Protein AF-E9RTH7-F1 (afdb_monomer_lite)

Foldseek 3Di:
DDLVVLVPDDFQDWKAFQVPRDIWTFHDKDDDDDDPPDDDSWIWTQTPVRDIDIPVRID

Structure (mmCIF, N/CA/C/O backbone):
data_AF-E9RTH7-F1
#
_entry.id   AF-E9RTH7-F1
#
loop_
_atom_site.group_PDB
_atom_site.id
_atom_site.type_symbol
_atom_site.label_atom_id
_atom_site.label_alt_id
_atom_site.label_comp_id
_atom_site.label_asym_id
_atom_site.label_entity_id
_atom_site.label_seq_id
_atom_site.pdbx_PDB_ins_code
_atom_site.Cartn_x
_atom_site.Cartn_y
_atom_site.Cartn_z
_atom_site.occupancy
_atom_site.B_iso_or_equiv
_atom_site.auth_seq_id
_atom_site.auth_comp_id
_atom_site.auth_asym_id
_atom_site.auth_atom_id
_atom_site.pdbx_PDB_model_num
ATOM 1 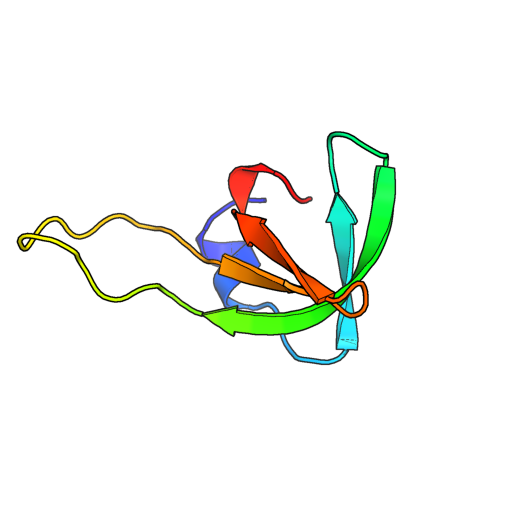N N . MET A 1 1 ? 5.379 2.054 7.492 1.00 91.31 1 MET A N 1
ATOM 2 C CA . MET A 1 1 ? 5.880 0.733 7.887 1.00 91.31 1 MET A CA 1
ATOM 3 C C . MET A 1 1 ? 7.243 0.488 7.243 1.00 91.31 1 MET A C 1
ATOM 5 O O . MET A 1 1 ? 7.660 1.259 6.374 1.00 91.31 1 MET A O 1
ATOM 9 N N . LYS A 1 2 ? 7.994 -0.537 7.667 1.00 93.00 2 LYS A N 1
ATOM 10 C CA . LYS A 1 2 ? 9.287 -0.849 7.031 1.00 93.00 2 LYS A CA 1
ATOM 11 C C . LYS A 1 2 ? 9.045 -1.512 5.672 1.00 93.00 2 LYS A C 1
ATOM 13 O O . LYS A 1 2 ? 8.067 -2.225 5.496 1.00 93.00 2 LYS A O 1
ATOM 18 N N . TYR A 1 3 ? 9.983 -1.343 4.740 1.00 91.81 3 TYR A N 1
ATOM 19 C CA . TYR A 1 3 ? 9.923 -1.938 3.395 1.00 91.81 3 TYR A CA 1
ATOM 20 C C . TYR A 1 3 ? 9.609 -3.451 3.405 1.00 91.81 3 TYR A C 1
ATOM 22 O O . TYR A 1 3 ? 8.805 -3.930 2.615 1.00 91.81 3 TYR A O 1
ATOM 30 N N . ARG A 1 4 ? 10.211 -4.211 4.335 1.00 92.12 4 ARG A N 1
ATOM 31 C CA . ARG A 1 4 ? 10.003 -5.669 4.441 1.00 92.12 4 ARG A CA 1
ATOM 32 C C . ARG A 1 4 ? 8.585 -6.056 4.855 1.00 92.12 4 ARG A C 1
ATOM 34 O O . ARG A 1 4 ? 8.166 -7.160 4.532 1.00 92.12 4 ARG A O 1
ATOM 41 N N . ASP A 1 5 ? 7.907 -5.182 5.590 1.00 93.38 5 ASP A N 1
ATOM 42 C CA . ASP A 1 5 ? 6.544 -5.416 6.059 1.00 93.38 5 ASP A CA 1
ATOM 43 C C . ASP A 1 5 ? 5.562 -5.034 4.950 1.00 93.38 5 ASP A C 1
ATOM 45 O O . ASP A 1 5 ? 4.691 -5.821 4.613 1.00 93.38 5 ASP A O 1
ATOM 49 N N . ALA A 1 6 ? 5.803 -3.903 4.280 1.00 92.88 6 ALA A N 1
ATOM 50 C CA . ALA A 1 6 ? 5.010 -3.467 3.130 1.00 92.88 6 ALA A CA 1
ATOM 51 C C . ALA A 1 6 ? 5.020 -4.476 1.973 1.00 92.88 6 ALA A C 1
ATOM 53 O O . ALA A 1 6 ? 4.022 -4.654 1.292 1.00 92.88 6 ALA A O 1
ATOM 54 N N . LYS A 1 7 ? 6.137 -5.184 1.772 1.00 93.38 7 LYS A N 1
ATOM 55 C CA . LYS A 1 7 ? 6.249 -6.243 0.757 1.00 93.38 7 LYS A CA 1
ATOM 56 C C . LYS A 1 7 ? 5.372 -7.471 1.044 1.00 93.38 7 LYS A C 1
ATOM 58 O O . LYS A 1 7 ? 5.183 -8.302 0.162 1.00 93.38 7 LYS A O 1
ATOM 63 N N . LYS A 1 8 ? 4.890 -7.618 2.278 1.00 94.62 8 LYS A N 1
ATOM 64 C CA . LYS A 1 8 ? 3.978 -8.694 2.680 1.00 94.62 8 LYS A CA 1
ATOM 65 C C . LYS A 1 8 ? 2.514 -8.271 2.612 1.00 94.62 8 LYS A C 1
ATOM 67 O O . LYS A 1 8 ? 1.675 -9.089 2.956 1.00 94.62 8 LYS A O 1
ATOM 72 N N . LEU A 1 9 ? 2.231 -7.025 2.224 1.00 94.88 9 LEU A N 1
ATOM 73 C CA . LEU A 1 9 ? 0.860 -6.581 2.045 1.00 94.88 9 LEU A CA 1
ATOM 74 C C . LEU A 1 9 ? 0.234 -7.308 0.860 1.00 94.88 9 LEU A C 1
ATOM 76 O O . LEU A 1 9 ? 0.838 -7.445 -0.211 1.00 94.88 9 LEU A O 1
ATOM 80 N N . HIS A 1 10 ? -0.988 -7.755 1.073 1.00 94.50 10 HIS A N 1
ATOM 81 C CA . HIS A 1 10 ? -1.813 -8.433 0.098 1.00 94.50 10 HIS A CA 1
ATOM 82 C C . HIS A 1 10 ? -3.138 -7.693 -0.077 1.00 94.50 10 HIS A C 1
ATOM 84 O O . HIS A 1 10 ? -3.514 -6.831 0.715 1.00 94.50 10 HIS A O 1
ATOM 90 N N . ASN A 1 11 ? -3.836 -8.014 -1.165 1.00 95.56 11 ASN A N 1
ATOM 91 C CA . ASN A 1 11 ? -5.171 -7.484 -1.398 1.00 95.56 11 ASN A CA 1
ATOM 92 C C . ASN A 1 11 ? -6.094 -7.841 -0.219 1.00 95.56 11 ASN A C 1
ATOM 94 O O . ASN A 1 11 ? -6.154 -9.007 0.177 1.00 95.56 11 ASN A O 1
ATOM 98 N N . GLY A 1 12 ? -6.797 -6.843 0.313 1.00 94.81 12 GLY A N 1
ATOM 99 C CA . GLY A 1 12 ? -7.694 -6.980 1.460 1.00 94.81 12 GLY A CA 1
ATOM 100 C C . GLY A 1 12 ? -7.053 -6.700 2.821 1.00 94.81 12 GLY A C 1
ATOM 101 O O . GLY A 1 12 ? -7.781 -6.661 3.809 1.00 94.81 12 GLY A O 1
ATOM 102 N N . ASP A 1 13 ? -5.735 -6.485 2.896 1.00 96.44 13 ASP A N 1
ATOM 103 C CA . ASP A 1 13 ? -5.095 -6.044 4.139 1.00 96.44 13 ASP A CA 1
ATOM 104 C C . ASP A 1 13 ? -5.509 -4.607 4.483 1.00 96.44 13 ASP A C 1
ATOM 106 O O . ASP A 1 13 ? -5.709 -3.777 3.598 1.00 96.44 13 ASP A O 1
ATOM 110 N N . GLU A 1 14 ? -5.587 -4.287 5.772 1.00 96.62 14 GLU A N 1
ATOM 111 C CA . GLU A 1 14 ? -5.859 -2.928 6.245 1.00 96.62 14 GLU A CA 1
ATOM 112 C C . GLU A 1 14 ? -4.555 -2.210 6.597 1.00 96.62 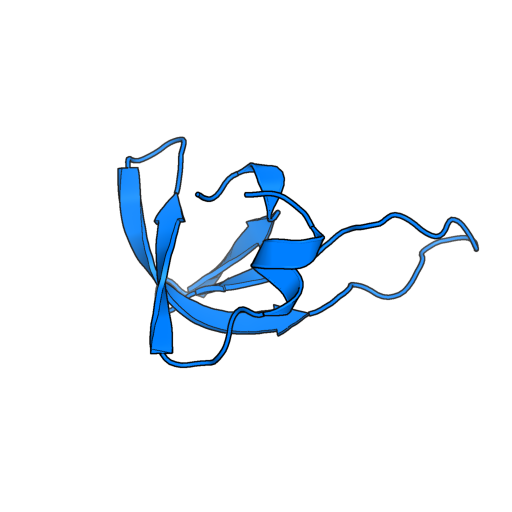14 GLU A C 1
ATOM 114 O O . GLU A 1 14 ? -3.662 -2.765 7.246 1.00 96.62 14 GLU A O 1
ATOM 119 N N . ILE A 1 15 ? -4.457 -0.945 6.201 1.00 95.44 15 ILE A N 1
ATOM 120 C CA . ILE A 1 15 ? -3.344 -0.058 6.547 1.00 95.44 15 ILE A CA 1
ATOM 121 C C . ILE A 1 15 ? -3.870 1.248 7.126 1.00 95.44 15 ILE A C 1
ATOM 123 O O . ILE A 1 15 ? -5.000 1.650 6.859 1.00 95.44 15 ILE A O 1
ATOM 127 N N . ILE A 1 16 ? -3.030 1.945 7.893 1.00 96.81 16 ILE A N 1
ATOM 128 C CA . ILE A 1 16 ? -3.375 3.278 8.397 1.00 96.81 16 ILE A CA 1
ATOM 129 C C . ILE A 1 16 ? -2.474 4.326 7.759 1.00 96.81 16 ILE A C 1
ATOM 131 O O . ILE A 1 16 ? -1.250 4.267 7.918 1.00 96.81 16 ILE A O 1
ATOM 135 N N . VAL A 1 17 ? -3.062 5.330 7.112 1.00 95.69 17 VAL A N 1
ATOM 136 C CA . VAL A 1 17 ? -2.340 6.510 6.618 1.00 95.69 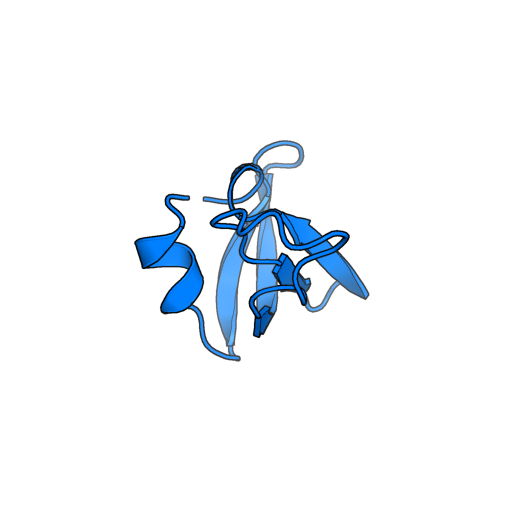17 VAL A CA 1
ATOM 137 C C . VAL A 1 17 ? -1.922 7.366 7.812 1.00 95.69 17 VAL A C 1
ATOM 139 O O . VAL A 1 17 ? -2.741 7.745 8.644 1.00 95.69 17 VAL A O 1
ATOM 142 N N . LYS A 1 18 ? -0.631 7.675 7.947 1.00 94.88 18 LYS A N 1
ATOM 143 C CA . LYS A 1 18 ? -0.103 8.381 9.128 1.00 94.88 18 LYS A CA 1
ATOM 144 C C . LYS A 1 18 ? -0.589 9.819 9.246 1.00 94.88 18 LYS A C 1
ATOM 146 O O . LYS A 1 18 ? -0.720 10.306 10.363 1.00 94.88 18 LYS A O 1
ATOM 151 N N . GLU A 1 19 ? -0.781 10.489 8.114 1.00 93.94 19 GLU A N 1
ATOM 152 C CA . GLU A 1 19 ? -1.195 11.892 8.073 1.00 93.94 19 GLU A CA 1
ATOM 153 C C . GLU A 1 19 ? -2.648 12.059 8.526 1.00 93.94 19 GLU A C 1
ATOM 155 O O . GLU A 1 19 ? -2.925 12.859 9.417 1.00 93.94 19 GLU A O 1
ATOM 160 N N . THR A 1 20 ? -3.560 11.257 7.971 1.00 93.44 20 THR A N 1
ATOM 161 C CA . THR A 1 20 ? -5.004 11.383 8.214 1.00 93.44 20 THR A CA 1
ATOM 162 C C . THR A 1 20 ? -5.521 10.449 9.311 1.00 93.44 20 THR A C 1
ATOM 164 O O . THR A 1 20 ? -6.603 10.674 9.843 1.00 93.44 20 THR A O 1
ATOM 167 N N . ASN A 1 21 ? -4.748 9.430 9.709 1.00 93.75 21 ASN A N 1
ATOM 168 C CA . ASN A 1 21 ? -5.200 8.291 10.523 1.00 93.75 21 ASN A CA 1
ATOM 169 C C . ASN A 1 21 ? -6.380 7.514 9.914 1.00 93.75 21 ASN A C 1
ATOM 171 O O . ASN A 1 21 ? -7.055 6.777 10.633 1.00 93.75 21 ASN A O 1
ATOM 175 N N . GLU A 1 22 ? -6.612 7.640 8.610 1.00 94.81 22 GLU A N 1
ATOM 176 C CA . GLU A 1 22 ? -7.622 6.852 7.911 1.00 94.81 22 GLU A CA 1
ATOM 177 C C . GLU A 1 22 ? -7.164 5.405 7.760 1.00 94.81 22 GLU A C 1
ATOM 179 O O . GLU A 1 22 ? -5.985 5.131 7.516 1.00 94.81 22 GLU A O 1
ATOM 184 N N . ILE A 1 23 ? -8.117 4.492 7.938 1.00 96.44 23 ILE A N 1
ATOM 185 C CA . ILE A 1 23 ? -7.945 3.066 7.686 1.00 96.44 23 ILE A CA 1
ATOM 186 C C . ILE A 1 23 ? -8.390 2.825 6.251 1.00 96.44 23 ILE A C 1
ATOM 188 O O . ILE A 1 23 ? -9.526 3.150 5.910 1.00 96.44 23 ILE A O 1
ATOM 192 N N . LEU A 1 24 ? -7.495 2.277 5.437 1.00 96.31 24 LEU A N 1
ATOM 193 C CA . LEU A 1 24 ? -7.744 1.988 4.031 1.00 96.31 24 LEU A CA 1
ATOM 194 C C . LEU A 1 24 ? -7.481 0.518 3.737 1.00 96.31 24 LEU A C 1
ATOM 196 O O . LEU A 1 24 ? -6.628 -0.115 4.372 1.00 96.31 24 LEU A O 1
ATOM 200 N N . THR A 1 25 ? -8.186 -0.001 2.737 1.00 97.25 25 THR A N 1
ATOM 201 C CA . THR A 1 25 ? -8.003 -1.374 2.272 1.00 97.25 25 THR A CA 1
ATOM 202 C C . THR A 1 25 ? -6.968 -1.398 1.161 1.00 97.25 25 THR A C 1
ATOM 204 O O . THR A 1 25 ? -7.098 -0.705 0.151 1.00 97.25 25 THR A O 1
ATOM 207 N N . VAL A 1 26 ? -5.948 -2.237 1.306 1.00 97.12 26 VAL A N 1
ATOM 208 C CA . VAL A 1 26 ? -4.943 -2.463 0.271 1.00 97.12 26 VAL A CA 1
ATOM 209 C C . VAL A 1 26 ? -5.583 -3.187 -0.905 1.00 97.12 26 VAL A C 1
ATOM 211 O O . VAL A 1 26 ? -6.096 -4.299 -0.778 1.00 97.12 26 VAL A O 1
ATOM 214 N N . LEU A 1 27 ? -5.489 -2.587 -2.086 1.00 96.75 27 LEU A N 1
ATOM 215 C CA . LEU A 1 27 ? -5.823 -3.241 -3.345 1.00 96.75 27 LEU A CA 1
ATOM 216 C C . LEU A 1 27 ? -4.611 -3.973 -3.916 1.00 96.75 27 LEU A C 1
ATOM 218 O O . LEU A 1 27 ? -4.742 -5.100 -4.400 1.00 96.75 27 LEU A O 1
ATOM 222 N N . ASN A 1 28 ? -3.437 -3.348 -3.853 1.00 95.50 28 ASN A N 1
ATOM 223 C CA . ASN A 1 28 ? -2.207 -3.876 -4.430 1.00 95.50 28 ASN A CA 1
ATOM 224 C C . ASN A 1 28 ? -0.977 -3.232 -3.775 1.00 95.50 28 ASN A C 1
ATOM 226 O O . ASN A 1 28 ? -1.000 -2.062 -3.404 1.00 95.50 28 ASN A O 1
ATOM 230 N N . ALA A 1 29 ? 0.120 -3.979 -3.667 1.00 94.81 29 ALA A N 1
ATOM 231 C CA . ALA A 1 29 ? 1.392 -3.480 -3.160 1.00 94.81 29 ALA A CA 1
ATOM 232 C C . ALA A 1 29 ? 2.526 -3.929 -4.084 1.00 94.81 29 ALA A C 1
ATOM 234 O O . ALA A 1 29 ? 2.699 -5.121 -4.344 1.00 94.81 29 ALA A O 1
ATOM 235 N N . TYR A 1 30 ? 3.311 -2.980 -4.591 1.00 93.25 30 TYR A N 1
ATOM 236 C CA . TYR A 1 30 ? 4.343 -3.268 -5.584 1.00 93.25 30 TYR A CA 1
ATOM 237 C C . TYR A 1 30 ? 5.587 -2.401 -5.423 1.00 93.25 30 TYR A C 1
ATOM 239 O O . TYR A 1 30 ? 5.575 -1.309 -4.857 1.00 93.25 30 TYR A O 1
ATOM 247 N N . GLU A 1 31 ? 6.697 -2.907 -5.952 1.00 91.69 31 GLU A N 1
ATOM 248 C CA . GLU A 1 31 ? 7.944 -2.158 -6.054 1.00 91.69 31 GLU A CA 1
ATOM 249 C C . GLU A 1 31 ? 7.963 -1.425 -7.403 1.00 91.69 31 GLU A C 1
ATOM 251 O O . GLU A 1 31 ? 7.841 -2.076 -8.448 1.00 91.69 31 GLU A O 1
ATOM 256 N N . PRO A 1 32 ? 8.091 -0.086 -7.432 1.00 87.12 32 PRO A N 1
ATOM 257 C CA . PRO A 1 32 ? 8.176 0.637 -8.691 1.00 87.12 32 PRO A CA 1
ATOM 258 C C . PRO A 1 32 ? 9.460 0.251 -9.435 1.00 87.12 32 PRO A C 1
ATOM 260 O O . PRO A 1 32 ? 10.490 -0.045 -8.822 1.00 87.12 32 PRO A O 1
ATOM 263 N N . ARG A 1 33 ? 9.420 0.274 -10.775 1.00 81.88 33 ARG A N 1
ATOM 264 C CA . ARG A 1 33 ? 10.626 0.017 -11.576 1.00 81.88 33 ARG A CA 1
ATOM 265 C C . ARG A 1 33 ? 11.702 1.060 -11.241 1.00 81.88 33 ARG A C 1
ATOM 267 O O . ARG A 1 33 ? 11.367 2.238 -11.095 1.00 81.88 33 ARG A O 1
ATOM 274 N N . PRO A 1 34 ? 12.982 0.661 -11.142 1.00 75.19 34 PRO A N 1
ATOM 275 C CA . PRO A 1 34 ? 14.061 1.601 -10.886 1.00 75.19 34 PRO A CA 1
ATOM 276 C C . PRO A 1 34 ? 14.129 2.634 -12.014 1.00 75.19 34 PRO A C 1
ATOM 278 O O . PRO A 1 34 ? 14.185 2.288 -13.193 1.00 75.19 34 PRO A O 1
ATOM 281 N N . VAL A 1 35 ? 14.127 3.911 -11.639 1.00 70.00 35 VAL A N 1
ATOM 282 C CA . VAL A 1 35 ? 14.391 5.022 -12.555 1.00 70.00 35 VAL A CA 1
ATOM 283 C C . VAL A 1 35 ? 15.890 5.312 -12.472 1.00 70.00 35 VAL A C 1
ATOM 285 O O . VAL A 1 35 ? 16.404 5.574 -11.384 1.00 70.00 35 VAL A O 1
ATOM 288 N N . ASN A 1 36 ? 16.588 5.251 -13.608 1.00 71.50 36 ASN A N 1
ATOM 289 C CA . ASN A 1 36 ? 18.026 5.533 -13.745 1.00 71.50 3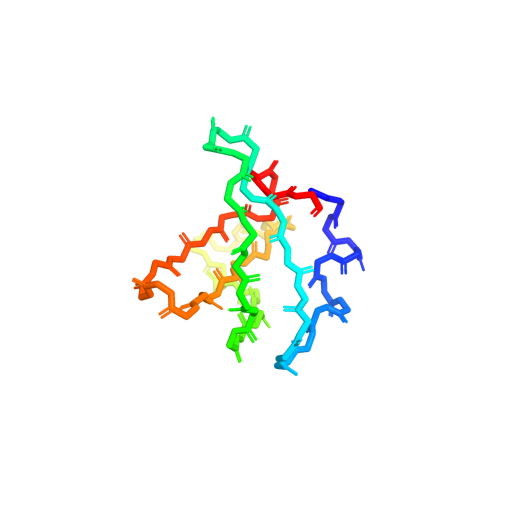6 ASN A CA 1
ATOM 290 C C . ASN A 1 36 ? 18.967 4.567 -12.993 1.00 71.50 36 ASN A C 1
ATOM 292 O O . ASN A 1 36 ? 19.936 5.018 -12.389 1.00 71.50 36 ASN A O 1
ATOM 296 N N . ASP A 1 37 ? 18.673 3.260 -12.979 1.00 66.06 37 ASP A N 1
ATOM 297 C CA . ASP A 1 37 ? 19.503 2.213 -12.339 1.00 66.06 37 ASP A CA 1
ATOM 298 C C . ASP A 1 37 ? 19.723 2.369 -10.818 1.00 66.06 37 ASP A C 1
ATOM 300 O O . ASP A 1 37 ? 20.462 1.608 -10.190 1.00 66.06 37 ASP A O 1
ATOM 304 N N . ILE A 1 38 ? 19.028 3.312 -10.173 1.00 68.62 38 ILE A N 1
ATOM 305 C CA . ILE A 1 38 ? 19.068 3.480 -8.721 1.00 68.62 38 ILE A CA 1
ATOM 306 C C . ILE A 1 38 ? 18.020 2.554 -8.102 1.00 68.62 38 ILE A C 1
ATOM 308 O O . ILE A 1 38 ? 16.822 2.845 -8.091 1.00 68.62 38 ILE A O 1
ATOM 312 N N . VAL A 1 39 ? 18.476 1.439 -7.530 1.00 64.75 39 VAL A N 1
ATOM 313 C CA . VAL A 1 39 ? 17.624 0.540 -6.743 1.00 64.75 39 VAL A CA 1
ATOM 314 C C . VAL A 1 39 ? 17.268 1.221 -5.419 1.00 64.75 39 VAL A C 1
ATOM 316 O O . VAL A 1 39 ? 18.053 1.224 -4.469 1.00 64.75 39 VAL A O 1
ATOM 319 N N . ARG A 1 40 ? 16.071 1.808 -5.334 1.00 75.12 40 ARG A N 1
ATOM 320 C CA . ARG A 1 40 ? 15.505 2.285 -4.064 1.00 75.12 40 ARG A CA 1
ATOM 321 C C . ARG A 1 40 ? 14.583 1.214 -3.490 1.00 75.12 40 ARG A C 1
ATOM 323 O O . ARG A 1 40 ? 13.711 0.711 -4.185 1.00 75.12 40 ARG A O 1
ATOM 330 N N . LYS A 1 41 ? 14.771 0.877 -2.209 1.00 85.81 41 LYS A N 1
ATOM 331 C CA . LYS A 1 41 ? 13.897 -0.039 -1.454 1.00 85.81 41 LYS A CA 1
ATOM 332 C C . LYS A 1 41 ? 12.581 0.661 -1.128 1.00 85.81 41 LYS A C 1
ATOM 334 O O . LYS A 1 41 ? 12.402 1.136 -0.010 1.00 85.81 41 LYS A O 1
ATOM 339 N N . ILE A 1 42 ? 11.714 0.757 -2.126 1.00 90.94 42 ILE A N 1
ATOM 340 C CA . ILE A 1 42 ? 10.420 1.432 -2.063 1.00 90.94 42 ILE A CA 1
ATOM 341 C C . ILE A 1 42 ? 9.329 0.410 -2.369 1.00 90.94 42 ILE A C 1
ATOM 343 O O . ILE A 1 42 ? 9.483 -0.419 -3.259 1.00 90.94 42 ILE A O 1
ATOM 347 N N . VAL A 1 43 ? 8.228 0.499 -1.631 1.00 93.69 43 VAL A N 1
ATOM 348 C CA . VAL A 1 43 ? 6.959 -0.165 -1.932 1.00 93.69 43 VAL A CA 1
ATOM 349 C C . VAL A 1 43 ? 5.892 0.920 -2.018 1.00 93.69 43 VAL A C 1
ATOM 351 O O . VAL A 1 43 ? 5.824 1.789 -1.141 1.00 93.69 43 VAL A O 1
ATOM 354 N N . LEU A 1 44 ? 5.109 0.872 -3.088 1.00 94.94 44 LEU A N 1
ATOM 355 C CA . LEU A 1 44 ? 3.906 1.665 -3.290 1.00 94.94 44 LEU A CA 1
ATOM 356 C C . LEU A 1 44 ? 2.689 0.781 -3.026 1.00 94.94 44 LEU A C 1
ATOM 358 O O . LEU A 1 44 ? 2.698 -0.398 -3.380 1.00 94.94 44 LEU A O 1
ATOM 362 N N . VAL A 1 45 ? 1.677 1.351 -2.381 1.00 95.75 45 VAL A N 1
ATOM 363 C CA . VAL A 1 45 ? 0.466 0.647 -1.957 1.00 95.75 45 VAL A CA 1
ATOM 364 C C . VAL A 1 45 ? -0.744 1.371 -2.527 1.00 95.75 45 VAL A C 1
ATOM 366 O O . VAL A 1 45 ? -1.012 2.511 -2.157 1.00 95.75 45 VAL A O 1
ATOM 369 N N . GLU A 1 46 ? -1.442 0.721 -3.447 1.00 96.31 46 GLU A N 1
ATOM 370 C CA . GLU A 1 46 ? -2.720 1.175 -3.998 1.00 96.31 46 GLU A CA 1
ATOM 371 C C . GLU A 1 46 ? -3.833 0.815 -3.021 1.00 96.31 46 GLU A C 1
ATOM 373 O O . GLU A 1 46 ? -3.915 -0.333 -2.572 1.00 96.31 46 GLU A O 1
ATOM 378 N N . CYS A 1 47 ? -4.670 1.794 -2.696 1.00 96.25 47 CYS A N 1
ATOM 379 C CA . CYS A 1 47 ? -5.751 1.661 -1.727 1.00 96.25 47 CYS A CA 1
ATOM 380 C C . CYS A 1 47 ? -7.128 1.846 -2.383 1.00 96.25 47 CYS A C 1
ATOM 382 O O . CYS A 1 47 ? -7.245 2.289 -3.529 1.00 96.25 47 CYS A O 1
ATOM 384 N N . ASP A 1 48 ? -8.177 1.461 -1.663 1.00 95.94 48 ASP A N 1
ATOM 385 C CA . ASP A 1 48 ? -9.581 1.511 -2.090 1.00 95.94 48 ASP A CA 1
ATOM 386 C C . ASP A 1 48 ? -10.152 2.926 -2.260 1.00 95.94 48 ASP A C 1
ATOM 388 O O . ASP A 1 48 ? -11.147 3.111 -2.961 1.00 95.94 48 ASP A O 1
ATOM 392 N N . ASP A 1 49 ? -9.486 3.931 -1.702 1.00 94.06 49 ASP A N 1
ATOM 393 C CA . ASP A 1 49 ? -9.766 5.350 -1.926 1.00 94.06 49 ASP A CA 1
ATOM 394 C C . ASP A 1 49 ? -9.299 5.866 -3.303 1.00 94.06 49 ASP A C 1
ATOM 396 O O . ASP A 1 49 ? -9.563 7.015 -3.666 1.00 94.06 49 ASP A O 1
ATOM 400 N N . GLY A 1 50 ? -8.618 5.021 -4.083 1.00 94.12 50 GLY A N 1
ATOM 401 C CA . GLY A 1 50 ? -8.073 5.355 -5.396 1.00 94.12 50 GLY A CA 1
ATOM 402 C C . GLY A 1 50 ? -6.711 6.050 -5.352 1.00 94.12 50 GLY A C 1
ATOM 403 O O . GLY A 1 50 ? -6.193 6.414 -6.411 1.00 94.12 50 GLY A O 1
ATOM 404 N N . ASN A 1 51 ? -6.109 6.218 -4.171 1.00 95.88 51 ASN A N 1
ATOM 405 C CA . ASN A 1 51 ? -4.782 6.801 -4.013 1.00 95.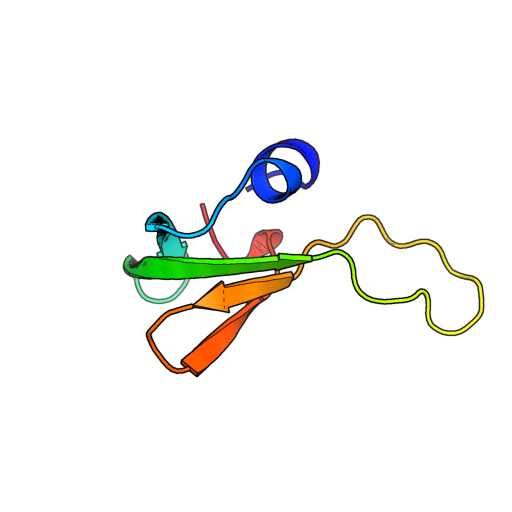88 51 ASN A CA 1
ATOM 406 C C . ASN A 1 51 ? -3.696 5.727 -3.890 1.00 95.88 51 ASN A C 1
ATOM 408 O O . ASN A 1 51 ? -3.931 4.549 -3.614 1.00 95.88 51 ASN A O 1
ATOM 412 N N . THR A 1 52 ? -2.455 6.153 -4.123 1.00 95.69 52 THR A N 1
ATOM 413 C CA . THR A 1 52 ? -1.265 5.323 -3.931 1.00 95.69 52 THR A CA 1
ATOM 414 C C . THR A 1 52 ? -0.380 5.940 -2.865 1.00 95.69 52 THR A C 1
ATOM 416 O O . THR A 1 52 ? 0.036 7.092 -2.984 1.00 95.69 52 THR A O 1
ATOM 419 N N . TYR A 1 53 ? -0.035 5.148 -1.858 1.00 95.19 53 TYR A N 1
ATOM 420 C CA . TYR A 1 53 ? 0.762 5.586 -0.72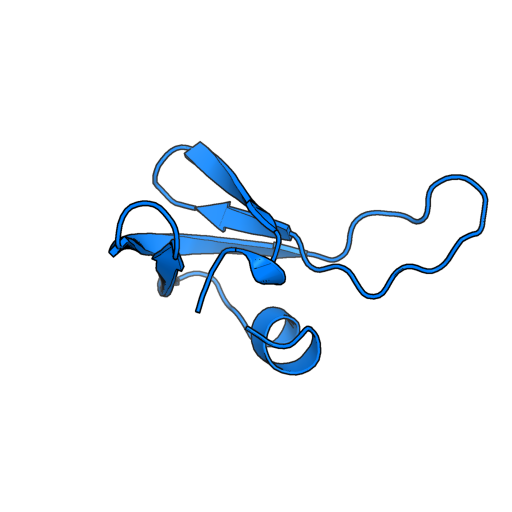5 1.00 95.19 53 TYR A CA 1
ATOM 421 C C . TYR A 1 53 ? 2.154 4.973 -0.749 1.00 95.19 53 TYR A C 1
ATOM 423 O O . TYR A 1 53 ? 2.353 3.807 -1.098 1.00 95.19 53 TYR A O 1
ATOM 431 N N . HIS A 1 54 ? 3.143 5.753 -0.328 1.00 95.31 54 HIS A N 1
ATOM 432 C CA . HIS A 1 54 ? 4.476 5.230 -0.089 1.00 95.31 54 HIS A CA 1
ATOM 433 C C . HIS A 1 54 ? 4.495 4.472 1.242 1.00 95.31 54 HIS A C 1
ATOM 435 O O . HIS A 1 54 ? 3.947 4.931 2.244 1.00 95.31 54 HIS A O 1
ATOM 441 N N . HIS A 1 55 ? 5.191 3.335 1.310 1.00 94.31 55 HIS A N 1
ATOM 442 C CA . HIS A 1 55 ? 5.210 2.517 2.528 1.00 94.31 55 HIS A CA 1
ATOM 443 C C . HIS A 1 55 ? 5.697 3.253 3.791 1.00 94.31 55 HIS A C 1
ATOM 445 O O . HIS A 1 55 ? 5.430 2.806 4.907 1.00 94.31 55 HIS A O 1
ATOM 451 N N . CYS A 1 56 ? 6.447 4.353 3.659 1.00 94.56 56 CYS A N 1
ATOM 452 C CA . CYS A 1 56 ? 6.843 5.186 4.801 1.00 94.56 56 CYS A CA 1
ATOM 453 C C . CYS A 1 56 ? 5.682 5.981 5.405 1.00 94.56 56 CYS A C 1
ATOM 455 O O . CYS A 1 56 ? 5.755 6.285 6.598 1.00 94.56 56 CYS A O 1
ATOM 457 N N . ASP A 1 57 ? 4.635 6.257 4.636 1.00 94.75 57 ASP A N 1
ATOM 458 C CA . ASP A 1 57 ? 3.535 7.156 5.005 1.00 94.75 57 ASP A CA 1
ATOM 459 C C . ASP A 1 57 ? 2.353 6.408 5.616 1.00 94.75 57 ASP A C 1
ATOM 461 O O . ASP A 1 57 ? 1.455 7.012 6.187 1.00 94.75 57 ASP A O 1
ATOM 465 N N . ILE A 1 58 ? 2.399 5.081 5.577 1.00 93.38 58 ILE A N 1
ATOM 466 C CA . ILE A 1 58 ? 1.398 4.184 6.155 1.00 93.38 58 ILE A CA 1
ATOM 467 C C . ILE A 1 58 ? 1.996 3.444 7.356 1.00 93.38 58 ILE A C 1
ATOM 469 O O . ILE A 1 58 ? 3.218 3.474 7.555 1.00 93.38 58 ILE A O 1
ATOM 473 N N . ARG A 1 59 ? 1.202 2.798 8.203 1.00 92.25 59 ARG A N 1
ATOM 474 C CA . ARG A 1 59 ? 1.692 1.951 9.304 1.00 92.25 59 ARG A CA 1
ATOM 475 C C . ARG A 1 59 ? 0.979 0.617 9.338 1.00 92.25 59 ARG A C 1
ATOM 477 O O . ARG A 1 59 ? -0.236 0.617 9.056 1.00 92.25 59 ARG A O 1
#

Secondary structure (DSSP, 8-state):
--HHHHTT--TT-EEEBTTT--EEEEEEEEPPPPSTT------EEEETTS-EEETTTB-

Radius of gyration: 11.19 Å; chains: 1; bounding box: 29×21×24 Å

pLDDT: mean 91.23, std 8.26, range [64.75, 97.25]

Sequence (59 aa):
MKYRDAKKLHNGDEIIVKETNEILTVLNAYEPRPVNDIVRKIVLVECDDGNTYHHCDIR